Protein AF-A0A521YGN6-F1 (afdb_monomer_lite)

Sequence (172 aa):
MLAKSGGMDYLFSEAGSRALDFAAIGPTLFAFDLDDLLGPDAPPLPDETRRGLLELSRTAPVAVISARERARVVDRLPEGLSYVIGRDGEGLPGSAVASKPEAVQALLTHSRCRTAVFVGAGAGDETVFESAPPHWLTVHVGAGEPSCARWFVNDEQELASLLRAIVARRGH

pLDDT: mean 91.84, std 7.3, range [54.03, 98.38]

Foldseek 3Di:
DDCDFQQAGALPPPVNLVLLLLQLPDQEEEEEACCVCLPPPHDQQDPLLLVLQQLVLVQHQYEYAYQADQVSRVVSHDPRHNFYAYRQRVGQDDDGHHAPLVNVVSCCVVSVGPEYAYEEADPRCLVNLQPHDPSYQYEHEDGHHHGSGHHYDHHSVVVSVSSVSSSVSRVD

Secondary structure (DSSP, 8-state):
--SEETTEEETTSHHHHHHHHHHHSSSEEEEE--TTTS-TTSPPPPHHHHHHHHHHHTTS-EEEE-SS-HHHHHTTSPTT-SEEE-GGGTT-SSS--SSHHHHHHHHHHHHT-SEEEEEE-SHHHHHHHHH--TTSEEEEESSSS--S-SEEESSHHHHHHHHHHHHHHH--

Radius of gyration: 14.57 Å; chains: 1; bounding box: 37×34×40 Å

Structure (mmCIF, N/CA/C/O backbone):
data_AF-A0A521YGN6-F1
#
_entry.id   AF-A0A521YGN6-F1
#
loop_
_atom_site.group_PDB
_atom_site.id
_atom_site.type_symbol
_atom_site.label_atom_id
_atom_site.label_alt_id
_atom_site.label_comp_id
_atom_site.label_asym_id
_atom_site.label_entity_id
_atom_site.label_seq_id
_atom_site.pdbx_PDB_ins_code
_atom_site.Cartn_x
_atom_site.Cartn_y
_atom_site.Cartn_z
_atom_site.occupancy
_atom_site.B_iso_or_equiv
_atom_site.auth_seq_id
_atom_site.auth_comp_id
_atom_site.auth_asym_id
_atom_site.auth_atom_id
_atom_site.pdbx_PDB_model_num
ATOM 1 N N . MET A 1 1 ? 4.550 10.194 20.773 1.00 54.50 1 MET A N 1
ATOM 2 C CA . MET A 1 1 ? 3.998 9.890 19.438 1.00 54.50 1 MET A CA 1
ATOM 3 C C . MET A 1 1 ? 3.401 11.162 18.878 1.00 54.50 1 MET A C 1
ATOM 5 O O . MET A 1 1 ? 2.638 11.805 19.593 1.00 54.50 1 MET A O 1
ATOM 9 N N . LEU A 1 2 ? 3.811 11.582 17.683 1.00 62.31 2 LEU A N 1
ATOM 10 C CA . LEU A 1 2 ? 3.257 12.777 17.045 1.00 62.31 2 LEU A CA 1
ATOM 11 C C . LEU A 1 2 ? 1.823 12.475 16.597 1.00 62.31 2 LEU A C 1
ATOM 13 O O . LEU A 1 2 ? 1.594 11.463 15.950 1.00 62.31 2 LEU A O 1
ATOM 17 N N . ALA A 1 3 ? 0.860 13.328 16.950 1.00 71.50 3 ALA A N 1
ATOM 18 C CA . ALA A 1 3 ? -0.528 13.166 16.504 1.00 71.50 3 ALA A CA 1
ATOM 19 C C . ALA A 1 3 ? -0.707 13.523 15.017 1.00 71.50 3 ALA A C 1
ATOM 21 O O . ALA A 1 3 ? -1.617 13.013 14.368 1.00 71.50 3 ALA A O 1
ATOM 22 N N . LYS A 1 4 ? 0.175 14.387 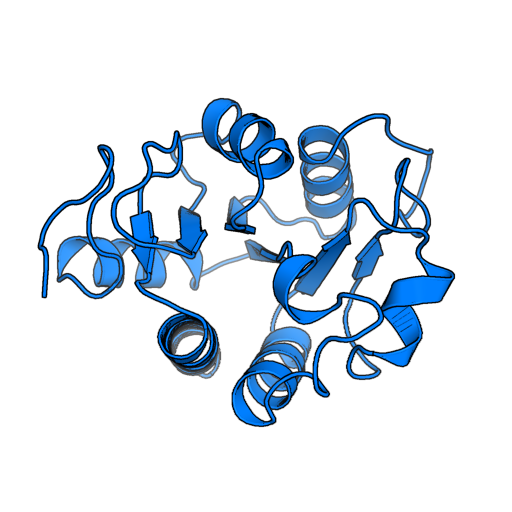14.496 1.00 76.31 4 LYS A N 1
ATOM 23 C CA . LYS A 1 4 ? 0.226 14.841 13.106 1.00 76.31 4 LYS A CA 1
ATOM 24 C C . LYS A 1 4 ? 1.666 15.021 12.651 1.00 76.31 4 LYS A C 1
ATOM 26 O O . LYS A 1 4 ? 2.512 15.410 13.457 1.00 76.31 4 LYS A O 1
ATOM 31 N N . SER A 1 5 ? 1.921 14.794 11.370 1.00 80.00 5 SER A N 1
ATOM 32 C CA . SER A 1 5 ? 3.225 15.015 10.744 1.00 80.00 5 SER A CA 1
ATOM 33 C C . SER A 1 5 ? 3.052 15.262 9.250 1.00 80.00 5 SER A C 1
ATOM 35 O O . SER A 1 5 ? 2.227 14.601 8.635 1.00 80.00 5 SER A O 1
ATOM 37 N N . GLY A 1 6 ? 3.753 16.237 8.663 1.00 73.50 6 GLY A N 1
ATOM 38 C CA . GLY A 1 6 ? 3.729 16.445 7.205 1.00 73.50 6 GLY A CA 1
ATOM 39 C C . GLY A 1 6 ? 2.355 16.743 6.576 1.00 73.50 6 GLY A C 1
ATOM 40 O O . GLY A 1 6 ? 2.197 16.569 5.376 1.00 73.50 6 GLY A O 1
ATOM 41 N N . GLY A 1 7 ? 1.359 17.169 7.367 1.00 85.31 7 GLY A N 1
ATOM 42 C CA . GLY A 1 7 ? -0.038 17.333 6.923 1.00 85.31 7 GLY A CA 1
ATOM 43 C C . GLY A 1 7 ? -0.932 16.101 7.130 1.00 85.31 7 GLY A C 1
ATOM 44 O O . GLY A 1 7 ? -2.141 16.191 6.934 1.00 85.31 7 GLY A O 1
ATOM 45 N N . MET A 1 8 ? -0.359 14.995 7.600 1.00 93.62 8 MET A N 1
ATOM 46 C CA . MET A 1 8 ? -1.000 13.697 7.803 1.00 93.62 8 MET A CA 1
ATOM 47 C C . MET A 1 8 ? -1.376 13.468 9.267 1.00 93.62 8 MET A C 1
ATOM 49 O O . MET A 1 8 ? -0.720 13.985 10.179 1.00 93.62 8 MET A O 1
ATOM 53 N N . ASP A 1 9 ? -2.389 12.637 9.498 1.00 94.94 9 ASP A N 1
ATOM 54 C CA . ASP A 1 9 ? -2.751 12.136 10.824 1.00 94.94 9 ASP A CA 1
ATOM 55 C C . ASP A 1 9 ? -2.019 10.824 11.143 1.00 94.94 9 ASP A C 1
ATOM 57 O O . ASP A 1 9 ? -1.730 10.006 10.271 1.00 94.94 9 ASP A O 1
ATOM 61 N N . TYR A 1 10 ? -1.721 10.583 12.416 1.00 96.56 10 TYR A N 1
ATOM 62 C CA . TYR A 1 10 ? -1.084 9.329 12.812 1.00 96.56 10 TYR A CA 1
ATOM 63 C C . TYR A 1 10 ? -2.043 8.136 12.666 1.00 96.56 10 TYR A C 1
ATOM 65 O O . TYR A 1 10 ? -3.155 8.159 13.208 1.00 96.56 10 TYR A O 1
ATOM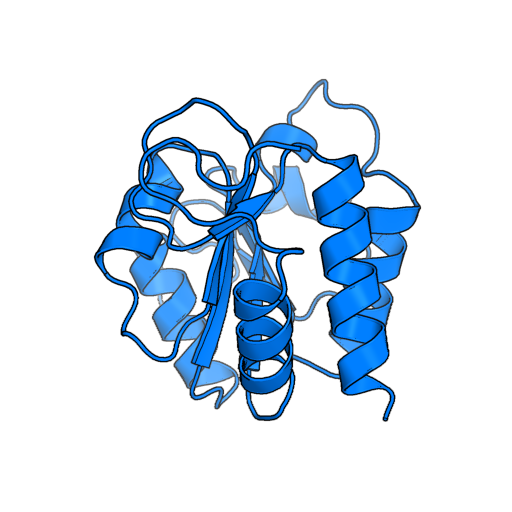 73 N N . LEU A 1 11 ? -1.624 7.075 11.965 1.00 97.00 11 LEU A N 1
ATOM 74 C CA . LEU A 1 11 ? -2.507 5.959 11.599 1.00 97.00 11 LEU A CA 1
ATOM 75 C C . LEU A 1 11 ? -3.043 5.179 12.806 1.00 97.00 11 LEU A C 1
ATOM 77 O O . LEU A 1 11 ? -4.199 4.767 12.804 1.00 97.00 11 LEU A O 1
ATOM 81 N N . PHE A 1 12 ? -2.245 4.996 13.860 1.00 96.44 12 PHE A N 1
ATOM 82 C CA . PHE A 1 12 ? -2.701 4.291 15.067 1.00 96.44 12 PHE A CA 1
ATOM 83 C C . PHE A 1 12 ? -3.391 5.210 16.090 1.00 96.44 12 PHE A C 1
ATOM 85 O O . PHE A 1 12 ? -3.571 4.836 17.249 1.00 96.44 12 PHE A O 1
ATOM 92 N N . SER A 1 13 ? -3.805 6.412 15.677 1.00 95.94 13 SER A N 1
ATOM 93 C CA . SER A 1 13 ? -4.777 7.214 16.427 1.00 95.94 13 SER A CA 1
ATOM 94 C C . SER A 1 13 ? -6.175 6.573 16.408 1.00 95.94 13 SER A C 1
ATOM 96 O O . SER A 1 13 ? -6.456 5.668 15.623 1.00 95.94 13 SER A O 1
ATOM 98 N N . GLU A 1 14 ? -7.098 7.070 17.237 1.00 94.62 14 GLU A N 1
ATOM 99 C CA . GLU A 1 14 ? -8.495 6.606 17.237 1.00 94.62 14 GLU A CA 1
ATOM 100 C C . GLU A 1 14 ? -9.166 6.787 15.862 1.00 94.62 14 GLU A C 1
ATOM 102 O O . GLU A 1 14 ? -9.863 5.893 15.378 1.00 94.62 14 GLU A O 1
ATOM 107 N N . ALA A 1 15 ? -8.924 7.926 15.207 1.00 94.56 15 ALA A N 1
ATOM 108 C CA . ALA A 1 15 ? -9.465 8.209 13.882 1.00 94.56 15 ALA A CA 1
ATOM 109 C C . ALA A 1 15 ? -8.875 7.271 12.816 1.00 94.56 15 ALA A C 1
ATOM 111 O O . ALA A 1 15 ? -9.620 6.740 11.990 1.00 94.56 15 ALA A O 1
ATOM 112 N N . GLY A 1 16 ? -7.566 7.013 12.871 1.00 95.19 16 GLY A N 1
ATOM 113 C CA . GLY A 1 16 ? -6.899 6.114 11.930 1.00 95.19 16 GLY A CA 1
ATOM 114 C C . GLY A 1 16 ? -7.279 4.647 12.139 1.00 95.19 16 GLY A C 1
ATOM 115 O O . GLY A 1 16 ? -7.521 3.937 11.165 1.00 95.19 16 GLY A O 1
ATOM 116 N N . SER A 1 17 ? -7.490 4.210 13.386 1.00 93.62 17 SER A N 1
ATOM 117 C CA . SER A 1 17 ? -8.040 2.878 13.673 1.00 93.62 17 SER A CA 1
ATOM 118 C C . SER A 1 17 ? -9.431 2.693 13.064 1.00 93.62 17 SER A C 1
ATOM 120 O O . SER A 1 17 ? -9.684 1.657 12.456 1.00 93.62 17 SER A O 1
ATOM 122 N N . ARG A 1 18 ? -10.317 3.695 13.164 1.00 93.56 18 ARG A N 1
ATOM 123 C CA . ARG A 1 18 ? -11.645 3.647 12.521 1.00 93.56 18 ARG A CA 1
ATOM 124 C C . ARG A 1 18 ? -11.548 3.619 10.997 1.00 93.56 18 ARG A C 1
ATOM 126 O O . ARG A 1 18 ? -12.321 2.922 10.343 1.00 93.56 18 ARG A O 1
ATOM 133 N N . ALA A 1 19 ? -10.602 4.365 10.427 1.00 93.81 19 ALA A N 1
ATOM 134 C CA . ALA A 1 19 ? -10.340 4.330 8.992 1.00 93.81 19 ALA A CA 1
ATOM 135 C C . ALA A 1 19 ? -9.850 2.939 8.548 1.00 93.81 19 ALA A C 1
ATOM 137 O O . ALA A 1 19 ? -10.313 2.428 7.528 1.00 93.81 19 ALA A O 1
ATOM 138 N N . LEU A 1 20 ? -8.980 2.297 9.338 1.00 93.38 20 LEU A N 1
ATOM 139 C CA . LEU A 1 20 ? -8.535 0.920 9.110 1.00 93.38 20 LEU A CA 1
ATOM 140 C C . LEU A 1 20 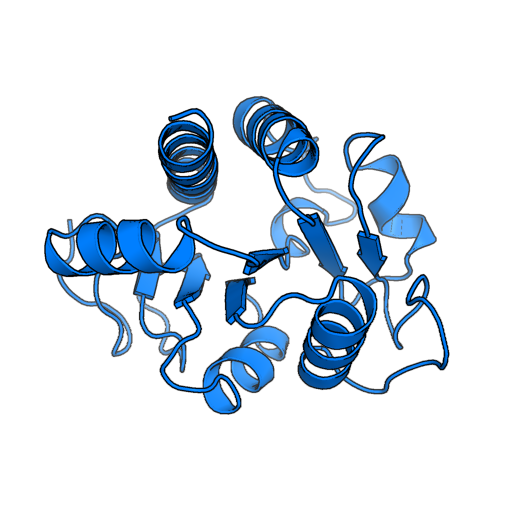? -9.677 -0.085 9.216 1.00 93.38 20 LEU A C 1
ATOM 142 O O . LEU A 1 20 ? -9.734 -0.993 8.392 1.00 93.38 20 LEU A O 1
ATOM 146 N N . ASP A 1 21 ? -10.590 0.073 10.176 1.00 91.88 21 ASP A N 1
ATOM 147 C CA . ASP A 1 21 ? -11.771 -0.791 10.290 1.00 91.88 21 ASP A CA 1
ATOM 148 C C . ASP A 1 21 ? -12.593 -0.734 8.995 1.00 91.88 21 ASP A C 1
ATOM 150 O O . ASP A 1 21 ? -12.892 -1.765 8.396 1.00 91.88 21 ASP A O 1
ATOM 154 N N . PHE A 1 22 ? -12.881 0.470 8.492 1.00 88.50 22 PHE A N 1
ATOM 155 C CA . PHE A 1 22 ? -13.631 0.638 7.247 1.00 88.50 22 PHE A CA 1
ATOM 156 C C . PHE A 1 22 ? -12.890 0.081 6.025 1.00 88.50 22 PHE A C 1
ATOM 158 O O . PHE A 1 22 ? -13.494 -0.576 5.181 1.00 88.50 22 PHE A O 1
ATOM 165 N N . ALA A 1 23 ? -11.581 0.320 5.924 1.00 89.25 23 ALA A N 1
ATOM 166 C CA . ALA A 1 23 ? -10.784 -0.139 4.791 1.00 89.25 23 ALA A CA 1
ATOM 167 C C . ALA A 1 23 ? -10.566 -1.662 4.802 1.00 89.25 23 ALA A C 1
ATOM 169 O O . ALA A 1 23 ? -10.485 -2.283 3.742 1.00 89.25 23 ALA A O 1
ATOM 170 N N . ALA A 1 24 ? -10.493 -2.282 5.982 1.00 86.62 24 ALA A N 1
ATOM 171 C CA . ALA A 1 24 ? -10.334 -3.725 6.117 1.00 86.62 24 ALA A CA 1
ATOM 172 C C . ALA A 1 24 ? -11.626 -4.495 5.800 1.00 86.62 24 ALA A C 1
ATOM 174 O O . ALA A 1 24 ? -11.545 -5.634 5.329 1.00 86.62 24 ALA A O 1
ATOM 175 N N . ILE A 1 25 ? -12.795 -3.880 6.015 1.00 79.69 25 ILE A N 1
ATOM 176 C CA . ILE A 1 25 ? -14.116 -4.487 5.816 1.00 79.69 25 ILE A CA 1
ATOM 177 C C . ILE A 1 25 ? -14.573 -4.276 4.363 1.00 79.69 25 ILE A C 1
ATOM 179 O O . ILE A 1 25 ? -15.148 -3.252 4.002 1.00 79.69 25 ILE A O 1
ATOM 183 N N . GLY A 1 26 ? -14.344 -5.279 3.510 1.00 84.06 26 GLY A N 1
ATOM 184 C CA . GLY A 1 26 ? -14.893 -5.315 2.152 1.00 84.06 26 GLY A CA 1
ATOM 185 C C . GLY A 1 26 ? -13.923 -5.779 1.059 1.00 84.06 26 GLY A C 1
ATOM 186 O O . GLY A 1 26 ? -12.844 -6.318 1.350 1.00 84.06 26 GLY A O 1
ATOM 187 N N . PRO A 1 27 ? -14.326 -5.608 -0.219 1.00 93.38 27 PRO A N 1
ATOM 188 C CA . PRO A 1 27 ? -13.500 -5.919 -1.379 1.00 93.38 27 PRO A CA 1
ATOM 189 C C . PRO A 1 27 ? -12.425 -4.834 -1.551 1.00 93.38 27 PRO A C 1
ATOM 191 O O . PRO A 1 27 ? -12.592 -3.886 -2.324 1.00 93.38 27 PRO A O 1
ATOM 194 N N . THR A 1 28 ? -11.332 -4.995 -0.805 1.00 96.75 28 THR A N 1
ATOM 195 C CA . THR A 1 28 ? -10.204 -4.058 -0.717 1.00 96.75 28 THR A CA 1
ATOM 196 C C . THR A 1 28 ? -8.938 -4.668 -1.305 1.00 96.75 28 THR A C 1
ATOM 198 O O . THR A 1 28 ? -8.585 -5.795 -0.960 1.00 96.75 28 THR A O 1
ATOM 201 N N . LEU A 1 29 ? -8.252 -3.906 -2.159 1.00 97.94 29 LEU A N 1
ATOM 202 C CA . LEU A 1 29 ? -6.892 -4.198 -2.608 1.00 97.94 29 LEU A CA 1
ATOM 203 C C . LEU A 1 29 ? -5.900 -3.616 -1.597 1.00 97.94 29 LEU A C 1
ATOM 205 O O . LEU A 1 29 ? -5.997 -2.439 -1.257 1.00 97.94 29 LEU A O 1
ATOM 209 N N . PHE A 1 30 ? -4.927 -4.407 -1.156 1.00 98.12 30 PHE A N 1
ATOM 210 C CA . PHE A 1 30 ? -3.833 -3.926 -0.311 1.00 98.12 30 PHE A CA 1
ATOM 211 C C . PHE A 1 30 ? -2.565 -3.819 -1.154 1.00 98.12 30 PHE A C 1
ATOM 213 O O . PHE A 1 30 ? -2.001 -4.835 -1.554 1.00 98.12 30 PHE A O 1
ATOM 220 N N . ALA 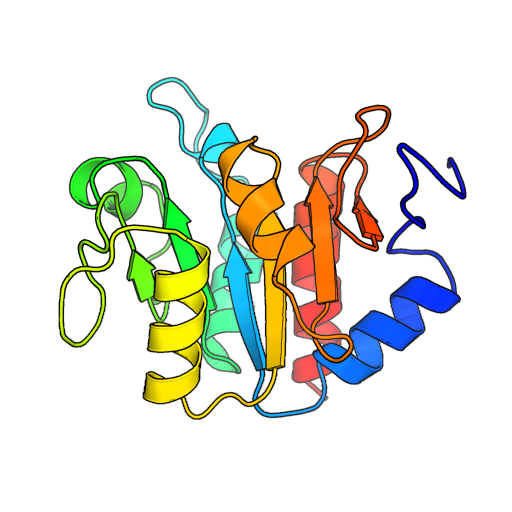A 1 31 ? -2.150 -2.596 -1.465 1.00 98.00 31 ALA A N 1
ATOM 221 C CA . ALA A 1 31 ? -1.030 -2.298 -2.344 1.00 98.00 31 ALA A CA 1
ATOM 222 C C . ALA A 1 31 ? 0.107 -1.620 -1.567 1.00 98.00 31 ALA A C 1
ATOM 224 O O . ALA A 1 31 ? -0.125 -0.674 -0.816 1.00 98.00 31 ALA A O 1
ATOM 225 N N . PHE A 1 32 ? 1.329 -2.107 -1.760 1.00 97.81 32 PHE A N 1
ATOM 226 C CA . PHE A 1 32 ? 2.515 -1.653 -1.039 1.00 97.81 32 PHE A CA 1
ATOM 227 C C . PHE A 1 32 ? 3.627 -1.281 -2.022 1.00 97.81 32 PHE A C 1
ATOM 229 O O . PHE A 1 32 ? 4.004 -2.109 -2.854 1.00 97.81 32 PHE A O 1
ATOM 236 N N . ASP A 1 33 ? 4.180 -0.077 -1.903 1.00 95.31 33 ASP A N 1
ATOM 237 C CA . ASP A 1 33 ? 5.552 0.186 -2.329 1.00 95.31 33 ASP A CA 1
ATOM 238 C C . ASP A 1 33 ? 6.496 -0.184 -1.185 1.00 95.31 33 ASP A C 1
ATOM 240 O O . ASP A 1 33 ? 6.368 0.316 -0.070 1.00 95.31 33 ASP A O 1
ATOM 244 N N . LEU A 1 34 ? 7.423 -1.094 -1.469 1.00 90.38 34 LEU A N 1
ATOM 245 C CA . LEU A 1 34 ? 8.425 -1.574 -0.523 1.00 90.38 34 LEU A CA 1
ATOM 246 C C . LEU A 1 34 ? 9.844 -1.341 -1.063 1.00 90.38 34 LEU A C 1
ATOM 248 O O . LEU A 1 34 ? 10.770 -2.028 -0.640 1.00 90.38 34 LEU A O 1
ATOM 252 N N . ASP A 1 35 ? 10.040 -0.430 -2.020 1.00 89.38 35 ASP A N 1
ATOM 253 C CA . ASP A 1 35 ? 11.332 -0.230 -2.687 1.00 89.38 35 ASP A CA 1
ATOM 254 C C . ASP A 1 35 ? 12.482 0.123 -1.738 1.00 89.38 35 ASP A C 1
ATOM 256 O O . ASP A 1 35 ? 13.624 -0.278 -2.007 1.00 89.38 35 ASP A O 1
ATOM 260 N N . ASP A 1 36 ? 12.176 0.790 -0.625 1.00 84.44 36 ASP A N 1
ATOM 261 C CA . ASP A 1 36 ? 13.134 1.105 0.439 1.00 84.44 36 ASP A CA 1
ATOM 262 C C . ASP A 1 36 ? 13.540 -0.144 1.242 1.00 84.44 36 ASP A C 1
ATOM 264 O O . ASP A 1 36 ? 14.695 -0.279 1.641 1.00 84.44 36 ASP A O 1
ATOM 268 N N . LEU A 1 37 ? 12.641 -1.129 1.371 1.00 83.81 37 LEU A N 1
ATOM 269 C CA . LEU A 1 37 ? 12.917 -2.422 2.019 1.00 83.81 37 LEU A CA 1
ATOM 270 C C . LEU A 1 37 ? 13.561 -3.438 1.069 1.00 83.81 37 LEU A C 1
ATOM 272 O O . LEU A 1 37 ? 14.212 -4.398 1.489 1.00 83.81 37 LEU A O 1
ATOM 276 N N . LEU A 1 38 ? 13.332 -3.271 -0.234 1.00 84.75 38 LEU A N 1
ATOM 277 C CA . LEU A 1 38 ? 13.704 -4.232 -1.271 1.00 84.75 38 LEU A CA 1
ATOM 278 C C . LEU A 1 38 ? 14.926 -3.799 -2.086 1.00 84.75 38 LEU A C 1
ATOM 280 O O . LEU A 1 38 ? 15.268 -4.465 -3.065 1.00 84.75 38 LEU A O 1
ATOM 284 N N . GLY A 1 39 ? 15.625 -2.738 -1.671 1.00 80.56 39 GLY A N 1
ATOM 285 C CA . GLY A 1 39 ? 16.862 -2.279 -2.304 1.00 80.56 39 GLY A CA 1
ATOM 286 C C . GLY A 1 39 ? 17.921 -3.382 -2.472 1.00 80.56 39 GLY A C 1
ATOM 287 O O . GLY A 1 39 ? 17.906 -4.370 -1.738 1.00 80.56 39 GLY A O 1
ATOM 288 N N . PRO A 1 40 ? 18.850 -3.247 -3.437 1.00 77.62 40 PRO A N 1
ATOM 289 C CA . PRO A 1 40 ? 19.826 -4.293 -3.766 1.00 77.62 40 PRO A CA 1
ATOM 290 C C . PRO A 1 40 ? 20.696 -4.702 -2.570 1.00 77.62 40 PRO A C 1
ATOM 292 O O . PRO A 1 40 ? 20.989 -5.883 -2.415 1.00 77.62 40 PRO A O 1
ATOM 295 N N . ASP A 1 41 ? 21.033 -3.740 -1.708 1.00 84.19 41 ASP A N 1
ATOM 296 C CA . ASP A 1 41 ? 21.849 -3.945 -0.507 1.00 84.19 41 ASP A CA 1
ATOM 297 C C . ASP A 1 41 ? 21.014 -4.011 0.781 1.00 84.19 41 ASP A C 1
ATOM 299 O O . ASP A 1 41 ? 21.561 -4.091 1.882 1.00 84.19 41 ASP A O 1
ATOM 303 N N . ALA A 1 42 ? 19.682 -3.959 0.671 1.00 85.06 42 ALA A N 1
ATOM 304 C CA . ALA A 1 42 ? 18.819 -4.012 1.840 1.00 85.06 42 ALA A CA 1
ATOM 305 C C . ALA A 1 42 ? 18.828 -5.429 2.448 1.00 85.06 42 ALA A C 1
ATOM 307 O O . ALA A 1 42 ? 18.880 -6.427 1.710 1.00 85.06 42 ALA A O 1
ATOM 308 N N . PRO A 1 43 ? 18.736 -5.555 3.785 1.00 87.69 43 PRO A N 1
ATOM 309 C CA . PRO A 1 43 ? 18.594 -6.851 4.436 1.00 87.69 43 PRO A CA 1
ATOM 310 C C . PRO A 1 43 ? 17.323 -7.565 3.952 1.00 87.69 43 PRO A C 1
ATOM 312 O O . PRO A 1 43 ? 16.433 -6.925 3.378 1.00 87.69 43 PRO A O 1
ATOM 315 N N . PRO A 1 44 ? 17.220 -8.896 4.122 1.00 88.81 44 PRO A N 1
ATOM 316 C CA . PRO A 1 44 ? 15.982 -9.616 3.842 1.00 88.81 44 PRO A CA 1
ATOM 317 C C . PRO A 1 44 ? 14.780 -8.925 4.488 1.00 88.81 44 PRO A C 1
ATOM 319 O O . PRO A 1 44 ? 14.897 -8.392 5.591 1.00 88.81 44 PRO A O 1
ATOM 322 N N . LEU A 1 45 ? 13.635 -8.951 3.800 1.00 90.50 45 LEU A N 1
ATOM 323 C CA . LEU A 1 45 ? 12.398 -8.374 4.320 1.00 90.50 45 LEU A CA 1
ATOM 324 C C . LEU A 1 45 ? 12.132 -8.911 5.742 1.00 90.50 45 LEU A C 1
ATOM 326 O O . LEU A 1 45 ? 12.166 -10.138 5.895 1.00 90.50 45 LEU A O 1
ATOM 330 N N . PRO A 1 46 ? 11.847 -8.047 6.739 1.00 91.62 46 PRO A N 1
ATOM 331 C CA . PRO A 1 46 ? 11.606 -8.479 8.113 1.00 91.62 46 PRO A CA 1
ATOM 332 C C . PRO A 1 46 ? 10.558 -9.592 8.193 1.00 91.62 46 PRO A C 1
ATOM 334 O O . PRO A 1 46 ? 9.557 -9.558 7.465 1.00 91.62 46 PRO A O 1
ATOM 337 N N . ASP A 1 47 ? 10.771 -10.569 9.076 1.00 93.44 47 ASP A N 1
ATOM 338 C CA . ASP A 1 47 ? 9.921 -11.762 9.181 1.00 93.44 47 ASP A CA 1
ATOM 339 C C . ASP A 1 47 ? 8.462 -11.399 9.475 1.00 93.44 47 ASP A C 1
ATOM 341 O O . ASP A 1 47 ? 7.541 -11.999 8.915 1.00 93.44 47 ASP A O 1
ATOM 345 N N . GLU A 1 48 ? 8.228 -10.375 10.295 1.00 93.75 48 GLU A N 1
ATOM 346 C CA . GLU A 1 48 ? 6.897 -9.868 10.617 1.00 93.75 48 GLU A CA 1
ATOM 347 C C . GLU A 1 48 ? 6.201 -9.275 9.390 1.00 93.75 48 GLU A C 1
ATOM 349 O O . GLU A 1 48 ? 5.026 -9.563 9.151 1.00 93.75 48 GLU A O 1
ATOM 354 N N . THR A 1 49 ? 6.922 -8.500 8.576 1.00 95.00 49 THR A N 1
ATOM 355 C CA . THR A 1 49 ? 6.402 -7.933 7.324 1.00 95.00 49 THR A CA 1
ATOM 356 C C . THR A 1 49 ? 6.111 -9.045 6.320 1.00 95.00 49 THR A C 1
ATOM 358 O O . THR A 1 49 ? 5.013 -9.109 5.763 1.00 95.00 49 THR A O 1
ATOM 361 N N . ARG A 1 50 ? 7.046 -9.987 6.138 1.00 95.75 50 ARG A N 1
ATOM 362 C CA . ARG A 1 50 ? 6.874 -11.158 5.262 1.00 95.75 50 ARG A CA 1
ATOM 363 C C . ARG A 1 50 ? 5.650 -11.979 5.665 1.00 95.75 50 ARG A C 1
ATOM 365 O O . ARG A 1 50 ? 4.820 -12.313 4.818 1.00 95.75 50 ARG A O 1
ATOM 372 N N . ARG A 1 51 ? 5.520 -12.291 6.955 1.00 95.62 51 ARG A N 1
ATOM 373 C CA . ARG A 1 51 ? 4.395 -13.048 7.513 1.00 95.62 51 ARG A CA 1
ATOM 374 C C . ARG A 1 51 ? 3.077 -12.300 7.351 1.00 95.62 51 ARG A C 1
ATOM 376 O O . ARG A 1 51 ? 2.102 -12.907 6.919 1.00 95.62 51 ARG A O 1
ATOM 383 N N . GLY A 1 52 ? 3.051 -11.005 7.655 1.00 96.19 52 GLY A N 1
ATOM 384 C CA . GLY A 1 52 ? 1.859 -10.172 7.523 1.00 96.19 52 GLY A CA 1
ATOM 385 C C . GLY A 1 52 ? 1.344 -10.112 6.085 1.00 96.19 52 GLY A C 1
ATOM 386 O O . GLY A 1 52 ? 0.152 -10.306 5.857 1.00 96.19 52 GLY A O 1
ATOM 387 N N . LEU A 1 53 ? 2.237 -9.934 5.104 1.00 97.00 53 LEU A N 1
ATOM 388 C CA . LEU A 1 53 ? 1.883 -9.967 3.680 1.00 97.00 53 LEU A CA 1
ATOM 389 C C . LEU A 1 53 ? 1.288 -11.322 3.262 1.00 97.00 53 LEU A C 1
ATOM 391 O O . LEU A 1 53 ? 0.282 -11.364 2.550 1.00 97.00 53 LEU A O 1
ATOM 395 N N . LEU A 1 54 ? 1.878 -12.429 3.723 1.00 95.81 54 LEU A N 1
ATOM 396 C CA . LEU A 1 54 ? 1.391 -13.784 3.449 1.00 95.81 54 LEU A CA 1
ATOM 397 C C . LEU A 1 54 ? 0.025 -14.062 4.077 1.00 95.81 54 LEU A C 1
ATOM 399 O O . LEU A 1 54 ? -0.865 -14.590 3.415 1.00 95.81 54 LEU A O 1
ATOM 403 N N . GLU A 1 55 ? -0.145 -13.730 5.356 1.00 95.69 55 GLU A N 1
ATOM 404 C CA . GLU A 1 55 ? -1.410 -13.916 6.068 1.00 95.69 55 GLU A CA 1
ATOM 405 C C . GLU A 1 55 ? -2.518 -13.062 5.445 1.00 95.69 55 GLU A C 1
ATOM 407 O O . GLU A 1 55 ? -3.628 -13.554 5.233 1.00 95.69 55 GLU A O 1
ATOM 412 N N . LEU A 1 56 ? -2.207 -11.823 5.056 1.00 95.62 56 LEU A N 1
ATOM 413 C CA . LEU A 1 56 ? -3.148 -10.944 4.371 1.00 95.62 56 LEU A CA 1
ATOM 414 C C . LEU A 1 56 ? -3.543 -11.489 2.992 1.00 95.62 56 LEU A C 1
ATOM 416 O O . LEU A 1 56 ? -4.733 -11.525 2.675 1.00 95.62 56 LEU A O 1
ATOM 420 N N . SER A 1 57 ? -2.577 -12.005 2.222 1.00 96.00 57 SER A N 1
ATOM 421 C CA . SER A 1 57 ? -2.805 -12.578 0.882 1.00 96.00 57 SER A CA 1
ATOM 422 C C . SER A 1 57 ? -3.767 -13.771 0.884 1.00 96.00 57 SER A C 1
ATOM 424 O O . SER A 1 57 ? -4.376 -14.081 -0.137 1.00 96.00 57 SER A O 1
ATOM 426 N N . ARG A 1 58 ? -3.959 -14.437 2.031 1.00 94.00 58 ARG A N 1
ATOM 427 C CA . ARG A 1 58 ? -4.938 -15.531 2.176 1.00 94.00 58 ARG A CA 1
ATOM 428 C C . ARG A 1 58 ? -6.386 -15.050 2.212 1.00 94.00 58 ARG A C 1
ATOM 430 O O . ARG A 1 58 ? -7.289 -15.851 2.000 1.00 94.00 58 ARG A O 1
ATOM 437 N N . THR A 1 59 ? -6.614 -13.777 2.526 1.00 93.31 59 THR A N 1
ATOM 438 C CA . THR A 1 59 ? -7.961 -13.226 2.749 1.00 93.31 59 THR A CA 1
ATOM 439 C C . THR A 1 59 ? -8.284 -12.045 1.842 1.00 93.31 59 THR A C 1
ATOM 441 O O . THR A 1 59 ? -9.444 -11.636 1.774 1.00 93.31 59 THR A O 1
ATOM 444 N N . ALA A 1 60 ? -7.292 -11.472 1.158 1.00 95.31 60 ALA A N 1
ATOM 445 C CA . ALA A 1 60 ? -7.449 -10.315 0.290 1.00 95.31 60 ALA A CA 1
ATOM 446 C C . ALA A 1 60 ? -6.437 -10.319 -0.860 1.00 95.31 60 ALA A C 1
ATOM 448 O O . ALA A 1 60 ? -5.353 -10.882 -0.711 1.00 95.31 60 ALA A O 1
ATOM 449 N N . PRO A 1 61 ? -6.734 -9.615 -1.963 1.00 96.88 61 PRO A N 1
ATOM 450 C CA . PRO A 1 61 ? -5.739 -9.303 -2.973 1.00 96.88 61 PRO A CA 1
ATOM 451 C C . PRO A 1 61 ? -4.640 -8.400 -2.397 1.00 96.88 61 PRO A C 1
ATOM 453 O O . PRO A 1 61 ? -4.918 -7.297 -1.918 1.00 96.88 61 PRO A O 1
ATOM 456 N N . VAL A 1 62 ? -3.394 -8.867 -2.469 1.00 97.88 62 VAL A N 1
ATOM 457 C CA . VAL A 1 62 ? -2.200 -8.125 -2.041 1.00 97.88 62 VAL A CA 1
ATOM 458 C C . VAL A 1 62 ? -1.288 -7.887 -3.234 1.00 97.88 62 VAL A C 1
ATOM 460 O O . VAL A 1 62 ? -0.964 -8.819 -3.973 1.00 97.88 62 VAL A O 1
ATOM 463 N N . ALA A 1 63 ? -0.862 -6.640 -3.407 1.00 97.62 63 ALA A N 1
ATOM 464 C CA . ALA A 1 63 ? 0.045 -6.217 -4.457 1.00 97.62 63 ALA A CA 1
ATOM 465 C C . ALA A 1 63 ? 1.295 -5.552 -3.878 1.00 97.62 63 ALA A C 1
ATOM 467 O O . ALA A 1 63 ? 1.194 -4.691 -3.008 1.00 97.62 63 ALA A O 1
ATOM 468 N N . VAL A 1 64 ? 2.460 -5.897 -4.418 1.00 97.31 64 VAL A N 1
ATOM 469 C CA . VAL A 1 64 ? 3.667 -5.068 -4.292 1.00 97.31 64 VAL A CA 1
ATOM 470 C C . VAL A 1 64 ? 3.876 -4.338 -5.613 1.00 97.31 64 VAL A C 1
ATOM 472 O O . VAL A 1 64 ? 3.856 -4.983 -6.661 1.00 97.31 64 VAL A O 1
ATOM 475 N N . ILE A 1 65 ? 4.033 -3.014 -5.572 1.00 96.31 65 ILE A N 1
ATOM 476 C CA . ILE A 1 65 ? 4.200 -2.148 -6.747 1.00 96.31 65 ILE A CA 1
ATOM 477 C C . ILE A 1 65 ? 5.521 -1.394 -6.618 1.00 96.31 65 ILE A C 1
ATOM 479 O O . ILE A 1 65 ? 5.653 -0.500 -5.788 1.00 96.31 65 ILE A O 1
ATOM 483 N N . SER A 1 66 ? 6.478 -1.749 -7.468 1.00 94.06 66 SER A N 1
ATOM 484 C CA . SER A 1 66 ? 7.862 -1.286 -7.411 1.00 94.06 66 SER A CA 1
ATOM 485 C C . SER A 1 66 ? 8.230 -0.463 -8.646 1.00 94.06 66 SER A C 1
ATOM 487 O O . SER A 1 66 ? 7.787 -0.747 -9.759 1.00 94.06 66 SER A O 1
ATOM 489 N N . ALA A 1 67 ? 9.093 0.539 -8.473 1.00 91.56 67 ALA A N 1
ATOM 490 C CA . ALA A 1 67 ? 9.751 1.259 -9.566 1.00 91.56 67 ALA A CA 1
ATOM 491 C C . ALA A 1 67 ? 10.957 0.490 -10.154 1.00 91.56 67 ALA A C 1
ATOM 493 O O . ALA A 1 67 ? 11.625 0.955 -11.092 1.00 91.56 67 ALA A O 1
ATOM 494 N N . ARG A 1 68 ? 11.274 -0.686 -9.603 1.00 92.12 68 ARG A N 1
ATOM 495 C CA . ARG A 1 68 ? 12.334 -1.595 -10.059 1.00 92.12 68 ARG A CA 1
ATOM 496 C C . ARG A 1 68 ? 11.766 -2.643 -11.012 1.00 92.12 68 ARG A C 1
ATOM 498 O O . ARG A 1 68 ? 10.575 -2.924 -11.022 1.00 92.12 68 ARG A O 1
ATOM 505 N N . GLU A 1 69 ? 12.638 -3.242 -11.813 1.00 92.62 69 GLU A N 1
ATOM 506 C CA . GLU A 1 69 ? 12.295 -4.387 -12.668 1.00 92.62 69 GLU A CA 1
ATOM 507 C C . GLU A 1 69 ? 11.683 -5.512 -11.822 1.00 92.62 69 GLU A C 1
ATOM 509 O O . GLU A 1 69 ? 12.200 -5.831 -10.744 1.00 92.62 69 GLU A O 1
ATOM 514 N N . ARG A 1 70 ? 10.623 -6.167 -12.310 1.00 93.94 70 ARG A N 1
ATOM 515 C CA . ARG A 1 70 ? 9.910 -7.199 -11.534 1.00 93.94 70 ARG A CA 1
ATOM 516 C C . ARG A 1 70 ? 10.838 -8.336 -11.104 1.00 93.94 70 ARG A C 1
ATOM 518 O O . ARG A 1 70 ? 10.749 -8.822 -9.978 1.00 93.94 70 ARG A O 1
ATOM 525 N N . ALA A 1 71 ? 11.766 -8.719 -11.980 1.00 92.50 71 ALA A N 1
ATOM 526 C CA . ALA A 1 71 ? 12.763 -9.754 -11.712 1.00 92.50 71 ALA A CA 1
ATOM 527 C C . ALA A 1 71 ? 13.707 -9.409 -10.543 1.00 92.50 71 ALA A C 1
ATOM 529 O O . ALA A 1 71 ? 14.250 -10.309 -9.915 1.00 92.50 71 ALA A O 1
ATOM 530 N N . ARG A 1 72 ? 13.899 -8.122 -10.220 1.00 90.88 72 ARG A N 1
ATOM 531 C CA . ARG A 1 72 ? 14.770 -7.681 -9.114 1.00 90.88 72 ARG A CA 1
ATOM 532 C C . ARG A 1 72 ? 14.099 -7.764 -7.750 1.00 90.88 72 ARG A C 1
ATOM 534 O O . ARG A 1 72 ? 14.797 -7.828 -6.744 1.00 90.88 72 ARG A O 1
ATOM 541 N N . VAL A 1 73 ? 12.769 -7.728 -7.716 1.00 92.75 73 VAL A N 1
ATOM 542 C CA . VAL A 1 73 ? 11.996 -7.688 -6.467 1.00 92.75 73 VAL A CA 1
ATOM 543 C C . VAL A 1 73 ? 11.323 -9.013 -6.145 1.00 92.75 73 VAL A C 1
ATOM 545 O O . VAL A 1 73 ? 11.160 -9.329 -4.969 1.00 92.75 73 VAL A O 1
ATOM 548 N N . VAL A 1 74 ? 10.966 -9.809 -7.159 1.00 93.44 74 VAL A N 1
ATOM 549 C CA . VAL A 1 74 ? 10.183 -11.039 -6.970 1.00 93.44 74 VAL A CA 1
ATOM 550 C C . VAL A 1 74 ? 10.876 -12.042 -6.044 1.00 93.44 74 VAL A C 1
ATOM 552 O O . VAL A 1 74 ? 10.233 -12.547 -5.129 1.00 93.44 74 VAL A O 1
ATOM 555 N N . ASP A 1 75 ? 12.191 -12.230 -6.181 1.00 91.44 75 ASP A N 1
ATOM 556 C CA . ASP A 1 75 ? 12.964 -13.181 -5.365 1.00 91.44 75 ASP A CA 1
ATOM 557 C C . ASP A 1 75 ? 13.153 -12.718 -3.909 1.00 91.44 75 ASP A C 1
ATOM 559 O O . ASP A 1 75 ? 13.541 -13.495 -3.036 1.00 91.44 75 ASP A O 1
ATOM 563 N N . ARG A 1 76 ? 12.881 -11.439 -3.620 1.00 91.94 76 ARG A N 1
ATOM 564 C CA . ARG A 1 76 ? 12.984 -10.871 -2.267 1.00 91.94 76 ARG A CA 1
ATOM 565 C C . ARG A 1 76 ? 11.662 -10.920 -1.504 1.00 91.94 76 ARG A C 1
ATOM 567 O O . ARG A 1 76 ? 11.653 -10.760 -0.282 1.00 91.94 76 ARG A O 1
ATOM 574 N N . LEU A 1 77 ? 10.560 -11.180 -2.200 1.00 94.69 77 LEU A N 1
ATOM 575 C CA . LEU A 1 77 ? 9.212 -11.241 -1.645 1.00 94.69 77 LEU A CA 1
ATOM 576 C C . LEU A 1 77 ? 8.832 -12.675 -1.247 1.00 94.69 77 LEU A C 1
ATOM 578 O O . LEU A 1 77 ? 9.461 -13.640 -1.681 1.00 94.69 77 LEU A O 1
ATOM 582 N N . PRO A 1 78 ? 7.834 -12.859 -0.368 1.00 93.81 78 PRO A N 1
ATOM 583 C CA . PRO A 1 78 ? 7.277 -14.184 -0.144 1.00 93.81 78 PRO A CA 1
ATOM 584 C C . PRO A 1 78 ? 6.533 -14.697 -1.382 1.00 93.81 78 PRO A C 1
ATOM 586 O O . PRO A 1 78 ? 5.812 -13.954 -2.047 1.00 93.81 78 PRO A O 1
ATOM 589 N N . GLU A 1 79 ? 6.647 -15.997 -1.644 1.00 91.62 79 GLU A N 1
ATOM 590 C CA . GLU A 1 79 ? 5.790 -16.672 -2.618 1.00 91.62 79 GLU A CA 1
ATOM 591 C C . GLU A 1 79 ? 4.325 -16.633 -2.156 1.00 91.62 79 GLU A C 1
ATOM 593 O O . GLU A 1 79 ? 4.037 -16.821 -0.977 1.00 91.62 79 GLU A O 1
ATOM 598 N N . GLY A 1 80 ? 3.382 -16.419 -3.076 1.00 90.19 80 GLY A N 1
ATOM 599 C CA . GLY A 1 80 ? 1.944 -16.432 -2.769 1.00 90.19 80 GLY A CA 1
ATOM 600 C C . GLY A 1 80 ? 1.280 -15.059 -2.627 1.00 90.19 80 GLY A C 1
ATOM 601 O O . GLY A 1 80 ? 0.088 -15.004 -2.324 1.00 90.19 80 GLY A O 1
ATOM 602 N N . LEU A 1 81 ? 2.000 -13.961 -2.884 1.00 94.69 81 LEU A N 1
ATOM 603 C CA . LEU A 1 81 ? 1.366 -12.659 -3.124 1.00 94.69 81 LEU A CA 1
ATOM 604 C C . LEU A 1 81 ? 0.460 -12.721 -4.358 1.00 94.69 81 LEU A C 1
ATOM 606 O O . LEU A 1 81 ? 0.778 -13.401 -5.335 1.00 94.69 81 LEU A O 1
ATOM 610 N N . SER A 1 82 ? -0.649 -11.977 -4.336 1.00 95.62 82 SER A N 1
ATOM 611 C CA . SER A 1 82 ? -1.579 -11.942 -5.471 1.00 95.62 82 SER A CA 1
ATOM 612 C C . SER A 1 82 ? -0.953 -11.269 -6.692 1.00 95.62 82 SER A C 1
ATOM 614 O O . SER A 1 82 ? -1.140 -11.743 -7.811 1.00 95.62 82 SER A O 1
ATOM 616 N N . TYR A 1 83 ? -0.198 -10.185 -6.475 1.00 96.56 83 TYR A N 1
ATOM 617 C CA . TYR A 1 83 ? 0.451 -9.418 -7.536 1.00 96.56 83 TYR A CA 1
ATOM 618 C C . TYR A 1 83 ? 1.836 -8.920 -7.112 1.00 96.56 83 TYR A C 1
ATOM 620 O O . TYR A 1 83 ? 2.032 -8.431 -6.000 1.00 96.56 83 TYR A O 1
ATOM 628 N N . VAL A 1 84 ? 2.789 -8.993 -8.040 1.00 96.69 84 VAL A N 1
ATOM 629 C CA . VAL A 1 84 ? 4.099 -8.338 -7.932 1.00 96.69 84 VAL A CA 1
ATOM 630 C C . VAL A 1 84 ? 4.311 -7.572 -9.225 1.00 96.69 84 VAL A C 1
ATOM 632 O O . VAL A 1 84 ? 4.498 -8.194 -10.276 1.00 96.69 84 VAL A O 1
ATOM 635 N N . ILE A 1 85 ? 4.218 -6.249 -9.130 1.00 96.00 85 ILE A N 1
ATOM 636 C CA . ILE A 1 85 ? 4.271 -5.314 -10.248 1.00 96.00 85 ILE A CA 1
ATOM 637 C C . ILE A 1 85 ? 5.613 -4.592 -10.218 1.00 96.00 85 ILE A C 1
ATOM 639 O O . ILE A 1 85 ? 5.955 -3.956 -9.222 1.00 96.00 85 ILE A O 1
ATOM 643 N N . GLY A 1 86 ? 6.374 -4.724 -11.297 1.00 94.12 86 GLY A N 1
ATOM 644 C CA . GLY A 1 86 ? 7.607 -3.977 -11.505 1.00 94.12 86 GLY A CA 1
ATOM 645 C C . GLY A 1 86 ? 7.378 -2.686 -12.285 1.00 94.12 86 GLY A C 1
ATOM 646 O O . GLY A 1 86 ? 6.248 -2.304 -12.606 1.00 94.12 86 GLY A O 1
ATOM 647 N N . ARG A 1 87 ? 8.494 -2.048 -12.633 1.00 92.25 87 ARG A N 1
ATOM 648 C CA . ARG A 1 87 ? 8.573 -0.864 -13.487 1.00 92.25 87 ARG A CA 1
ATOM 649 C C . ARG A 1 87 ? 7.716 -1.030 -14.744 1.00 92.25 87 ARG A C 1
ATOM 651 O O . ARG A 1 87 ? 7.600 -2.130 -15.277 1.00 92.25 87 ARG A O 1
ATOM 658 N N . ASP A 1 88 ? 7.108 0.066 -15.192 1.00 90.06 88 ASP A N 1
ATOM 659 C CA . ASP A 1 88 ? 6.289 0.128 -16.412 1.00 90.06 88 ASP A CA 1
ATOM 660 C C . ASP A 1 88 ? 5.115 -0.879 -16.434 1.00 90.06 88 ASP A C 1
ATOM 662 O O . ASP A 1 88 ? 4.601 -1.265 -17.486 1.00 90.06 88 ASP A O 1
ATOM 666 N N . GLY A 1 89 ? 4.673 -1.330 -15.253 1.00 91.12 89 GLY A N 1
ATOM 667 C CA . GLY A 1 89 ? 3.561 -2.267 -15.121 1.00 91.12 89 GLY A CA 1
ATOM 668 C C . GLY A 1 89 ? 3.922 -3.728 -15.376 1.00 91.12 89 GLY A C 1
ATOM 669 O O . GLY A 1 89 ? 3.018 -4.542 -15.580 1.00 91.12 89 GLY A O 1
ATOM 670 N N . GLU A 1 90 ? 5.206 -4.096 -15.371 1.00 93.88 90 GLU A N 1
ATOM 671 C CA . GLU A 1 90 ? 5.631 -5.491 -15.514 1.00 93.88 90 GLU A CA 1
ATOM 672 C C . GLU A 1 90 ? 4.910 -6.401 -14.512 1.00 93.88 90 GLU A C 1
ATOM 674 O O . GLU A 1 90 ? 5.025 -6.225 -13.304 1.00 93.88 90 GLU A O 1
ATOM 679 N N . GLY A 1 91 ? 4.201 -7.422 -14.999 1.00 90.69 91 GLY A N 1
ATOM 680 C CA . GLY A 1 91 ? 3.443 -8.349 -14.151 1.00 90.69 91 GLY A CA 1
ATOM 681 C C . GLY A 1 91 ? 1.986 -7.954 -13.906 1.00 90.69 91 GLY A C 1
ATOM 682 O O . GLY A 1 91 ? 1.277 -8.708 -13.236 1.00 90.69 91 GLY A O 1
ATOM 683 N N . LEU A 1 92 ? 1.510 -6.832 -14.459 1.00 90.75 92 LEU A N 1
ATOM 684 C CA . LEU A 1 92 ? 0.085 -6.516 -14.445 1.00 90.75 92 LEU A CA 1
ATOM 685 C C . LEU A 1 92 ? -0.703 -7.482 -15.339 1.00 90.75 92 LEU A C 1
ATOM 687 O O . LEU A 1 92 ? -0.262 -7.830 -16.437 1.00 90.75 92 LEU A O 1
ATOM 691 N N . PRO A 1 93 ? -1.906 -7.888 -14.911 1.00 80.50 93 PRO A N 1
ATOM 692 C CA . PRO A 1 93 ? -2.832 -8.589 -15.780 1.00 80.50 93 PRO A CA 1
ATOM 693 C C . PRO A 1 93 ? -3.421 -7.607 -16.804 1.00 80.50 93 PRO A C 1
ATOM 695 O O . PRO A 1 93 ? -4.275 -6.788 -16.470 1.00 80.50 93 PRO A O 1
ATOM 698 N N . GLY A 1 94 ? -2.982 -7.703 -18.060 1.00 80.25 94 GLY A N 1
ATOM 699 C CA . GLY A 1 94 ? -3.461 -6.861 -19.160 1.00 80.25 94 GLY A CA 1
ATOM 700 C C . GLY A 1 94 ? -2.330 -6.091 -19.839 1.00 80.25 94 GLY A C 1
ATOM 701 O O . GLY A 1 94 ? -1.295 -6.671 -20.159 1.00 80.25 94 GLY A O 1
ATOM 702 N N . SER A 1 95 ? -2.558 -4.805 -20.106 1.00 72.81 95 SER A N 1
ATOM 703 C CA . SER A 1 95 ? -1.586 -3.928 -20.768 1.00 72.81 95 SER A CA 1
ATOM 704 C C . SER A 1 95 ? -0.583 -3.333 -19.779 1.00 72.81 95 SER A C 1
ATOM 706 O O . SER A 1 95 ? -0.902 -3.138 -18.607 1.00 72.81 95 SER A O 1
ATOM 708 N N . ALA A 1 96 ? 0.604 -2.989 -20.285 1.00 77.12 96 ALA A N 1
ATOM 709 C CA . ALA A 1 96 ? 1.561 -2.153 -19.568 1.00 77.12 96 ALA A CA 1
ATOM 710 C C . ALA A 1 96 ? 0.921 -0.811 -19.179 1.00 77.12 96 ALA A C 1
ATOM 712 O O . ALA A 1 96 ? 0.064 -0.290 -19.901 1.00 77.12 96 ALA A O 1
ATOM 713 N N . VAL A 1 97 ? 1.354 -0.260 -18.049 1.00 83.94 97 VAL A N 1
ATOM 714 C CA . VAL A 1 97 ? 0.902 1.041 -17.545 1.00 83.94 97 VAL A CA 1
ATOM 715 C C . VAL A 1 97 ? 2.106 1.936 -17.316 1.00 83.94 97 VAL A C 1
ATOM 717 O O . VAL A 1 97 ? 3.195 1.457 -17.008 1.00 83.94 97 VAL A O 1
ATOM 720 N N . ALA A 1 98 ? 1.913 3.241 -17.447 1.00 84.62 98 ALA A N 1
ATOM 721 C CA . ALA A 1 98 ? 2.998 4.207 -17.348 1.00 84.62 98 ALA A CA 1
ATOM 722 C C . ALA A 1 98 ? 3.248 4.681 -15.908 1.00 84.62 98 ALA A C 1
ATOM 724 O O . ALA A 1 98 ? 4.250 5.344 -15.648 1.00 84.62 98 ALA A O 1
ATOM 725 N N . SER A 1 99 ? 2.339 4.393 -14.967 1.00 91.44 99 SER A N 1
ATOM 726 C CA . SER A 1 99 ? 2.408 4.954 -13.614 1.00 91.44 99 SER A CA 1
ATOM 727 C C . SER A 1 99 ? 1.844 4.038 -12.521 1.00 91.44 99 SER A C 1
ATOM 729 O O . SER A 1 99 ? 1.029 3.147 -12.776 1.00 91.44 99 SER A O 1
ATOM 731 N N . LYS A 1 100 ? 2.251 4.277 -11.264 1.00 93.19 100 LYS A N 1
ATOM 732 C CA . LYS A 1 100 ? 1.711 3.557 -10.097 1.00 93.19 100 LYS A CA 1
ATOM 733 C C . LYS A 1 100 ? 0.198 3.751 -9.916 1.00 93.19 100 LYS A C 1
ATOM 735 O O . LYS A 1 100 ? -0.469 2.747 -9.662 1.00 93.19 100 LYS A O 1
ATOM 740 N N . PRO A 1 101 ? -0.385 4.959 -10.082 1.00 95.25 101 PRO A N 1
ATOM 741 C CA . PRO A 1 101 ? -1.838 5.123 -10.030 1.00 95.25 101 PRO A CA 1
ATOM 742 C C . PRO A 1 101 ? -2.564 4.224 -11.034 1.00 95.25 101 PRO A C 1
ATOM 744 O O . PRO A 1 101 ? -3.516 3.537 -10.667 1.00 95.25 101 PRO A O 1
ATOM 747 N N . GLU A 1 102 ? -2.085 4.159 -12.280 1.00 94.50 102 GLU A N 1
ATOM 748 C CA . GLU A 1 102 ? -2.656 3.279 -13.305 1.00 94.50 102 GLU A CA 1
ATOM 749 C C . GLU A 1 102 ? -2.532 1.799 -12.924 1.00 94.50 102 GLU A C 1
ATOM 751 O O . GLU A 1 102 ? -3.489 1.043 -13.100 1.00 94.50 102 GLU A O 1
ATOM 756 N N . ALA A 1 103 ? -1.403 1.388 -12.333 1.00 95.44 103 ALA A N 1
ATOM 757 C CA . ALA A 1 103 ? -1.223 0.027 -11.829 1.00 95.44 103 ALA A CA 1
ATOM 758 C C . ALA A 1 103 ? -2.254 -0.315 -10.743 1.00 95.44 103 ALA A C 1
ATOM 760 O O . ALA A 1 103 ? -2.901 -1.361 -10.813 1.00 95.44 103 ALA A O 1
ATOM 761 N N . VAL A 1 104 ? -2.465 0.578 -9.769 1.00 96.50 104 VAL A N 1
ATOM 762 C CA . VAL A 1 104 ? -3.469 0.376 -8.711 1.00 96.50 104 VAL A CA 1
ATOM 763 C C . VAL A 1 104 ? -4.878 0.277 -9.310 1.00 96.50 104 VAL A C 1
ATOM 765 O O . VAL A 1 104 ? -5.635 -0.618 -8.938 1.00 96.50 104 VAL A O 1
ATOM 768 N N . GLN A 1 105 ? -5.229 1.128 -10.278 1.00 95.38 105 GLN A N 1
ATOM 769 C CA . GLN A 1 105 ? -6.540 1.094 -10.946 1.00 95.38 105 GLN A CA 1
ATOM 770 C C . GLN A 1 105 ? -6.764 -0.193 -11.756 1.00 95.38 105 GLN A C 1
ATOM 772 O O . GLN A 1 105 ? -7.841 -0.801 -11.690 1.00 95.38 105 GLN A O 1
ATOM 777 N N . ALA A 1 106 ? -5.745 -0.644 -12.491 1.00 95.38 106 ALA A N 1
ATOM 778 C CA . ALA A 1 106 ? -5.789 -1.901 -13.232 1.00 95.38 106 ALA A CA 1
ATOM 779 C C . ALA A 1 106 ? -6.000 -3.091 -12.283 1.00 95.38 106 ALA A C 1
ATOM 781 O O . ALA A 1 106 ? -6.861 -3.942 -12.525 1.00 95.38 106 ALA A O 1
ATOM 782 N N . LEU A 1 107 ? -5.283 -3.109 -11.157 1.00 96.75 107 LEU A N 1
ATOM 783 C CA . LEU A 1 107 ? -5.418 -4.144 -10.135 1.00 96.75 107 LEU A CA 1
ATOM 784 C C . LEU A 1 107 ? -6.778 -4.117 -9.441 1.00 96.75 107 LEU A C 1
ATOM 786 O O . LEU A 1 107 ? -7.354 -5.183 -9.234 1.00 96.75 107 LEU A O 1
ATOM 790 N N . LEU A 1 108 ? -7.328 -2.945 -9.117 1.00 96.38 108 LEU A N 1
ATOM 791 C CA . LEU A 1 108 ? -8.681 -2.824 -8.559 1.00 96.38 108 LEU A CA 1
ATOM 792 C C . LEU A 1 108 ? -9.726 -3.427 -9.497 1.00 96.38 108 LEU A C 1
ATOM 794 O O . LEU A 1 108 ? -10.546 -4.243 -9.074 1.00 96.38 108 LEU A O 1
ATOM 798 N N . THR A 1 109 ? -9.642 -3.086 -10.784 1.00 95.00 109 THR A N 1
ATOM 799 C CA . THR A 1 109 ? -10.542 -3.613 -11.816 1.00 95.00 109 THR A CA 1
ATOM 800 C C . THR A 1 109 ? -10.426 -5.131 -11.922 1.00 95.00 109 THR A C 1
ATOM 802 O O . THR A 1 109 ? -11.432 -5.842 -11.889 1.00 95.00 109 THR A O 1
ATOM 805 N N . HIS A 1 110 ? -9.199 -5.644 -12.001 1.00 95.50 110 HIS A N 1
ATOM 806 C CA . HIS A 1 110 ? -8.945 -7.070 -12.170 1.00 95.50 110 HIS A CA 1
ATOM 807 C C . HIS A 1 110 ? -9.352 -7.898 -10.939 1.00 95.50 110 HIS A C 1
ATOM 809 O O . HIS A 1 110 ? -9.966 -8.956 -11.075 1.00 95.50 110 HIS A O 1
ATOM 815 N N . SER A 1 111 ? -9.074 -7.394 -9.735 1.00 95.19 111 SER A N 1
ATOM 816 C CA . SER A 1 111 ? -9.413 -8.046 -8.461 1.00 95.19 111 SER A CA 1
ATOM 817 C C . SER A 1 111 ? -10.864 -7.827 -8.017 1.00 95.19 111 SER A C 1
ATOM 819 O O . SER A 1 111 ? -11.302 -8.417 -7.030 1.00 95.19 111 SER A O 1
ATOM 821 N N . ARG A 1 112 ? -11.632 -7.008 -8.755 1.00 95.75 112 ARG A N 1
ATOM 822 C CA . ARG A 1 112 ? -13.002 -6.580 -8.413 1.00 95.75 112 ARG A CA 1
ATOM 823 C C . ARG A 1 112 ? -13.085 -5.893 -7.046 1.00 95.75 112 ARG A C 1
ATOM 825 O O . ARG A 1 112 ? -14.120 -5.933 -6.376 1.00 95.75 112 ARG A O 1
ATOM 832 N N . CYS A 1 113 ? -11.995 -5.254 -6.641 1.00 96.38 113 CYS A N 1
ATOM 833 C CA . CYS A 1 113 ? -11.941 -4.438 -5.445 1.00 96.38 113 CYS A CA 1
ATOM 834 C C . CYS A 1 113 ? -12.502 -3.045 -5.730 1.00 96.38 113 CYS A C 1
ATOM 836 O O . CYS A 1 113 ? -12.310 -2.477 -6.801 1.00 96.38 113 CYS A O 1
ATOM 838 N N . ARG A 1 114 ? -13.225 -2.492 -4.755 1.00 93.56 114 ARG A N 1
ATOM 839 C CA . ARG A 1 114 ? -13.833 -1.155 -4.860 1.00 93.56 114 ARG A CA 1
ATOM 840 C C . ARG A 1 114 ? -13.011 -0.079 -4.170 1.00 93.56 114 ARG A C 1
ATOM 842 O O . ARG A 1 114 ? -13.245 1.095 -4.409 1.00 93.56 114 ARG A O 1
ATOM 849 N N . THR A 1 115 ? -12.124 -0.475 -3.265 1.00 95.88 115 THR A N 1
ATOM 850 C CA . THR A 1 115 ? -11.270 0.432 -2.502 1.00 95.88 115 THR A CA 1
ATOM 851 C C . THR A 1 115 ? -9.859 -0.130 -2.407 1.00 95.88 115 THR A C 1
ATOM 853 O O . THR A 1 115 ? -9.662 -1.337 -2.579 1.00 95.88 115 THR A O 1
ATOM 856 N N . ALA A 1 116 ? -8.890 0.743 -2.142 1.00 97.62 116 ALA A N 1
ATOM 857 C CA . ALA A 1 116 ? -7.511 0.368 -1.898 1.00 97.62 116 ALA A CA 1
ATOM 858 C C . ALA A 1 116 ? -7.027 0.876 -0.537 1.00 97.62 116 ALA A C 1
ATOM 860 O O . ALA A 1 116 ? -7.383 1.969 -0.086 1.00 97.62 116 ALA A O 1
ATOM 861 N N . VAL A 1 117 ? -6.163 0.078 0.077 1.00 98.19 117 VAL A N 1
ATOM 862 C CA . VAL A 1 117 ? -5.177 0.545 1.047 1.00 98.19 117 VAL A CA 1
ATOM 863 C C . VAL A 1 117 ? -3.863 0.634 0.291 1.00 98.19 117 VAL A C 1
ATOM 865 O O . VAL A 1 117 ? -3.400 -0.382 -0.225 1.00 98.19 117 VAL A O 1
ATOM 868 N N . PHE A 1 118 ? -3.299 1.832 0.190 1.00 98.38 118 PHE A N 1
ATOM 869 C CA . PHE A 1 118 ? -2.017 2.055 -0.468 1.00 98.38 118 PHE A CA 1
ATOM 870 C C . PHE A 1 118 ? -0.998 2.571 0.544 1.00 98.38 118 PHE A C 1
ATOM 872 O O . PHE A 1 118 ? -1.270 3.544 1.253 1.00 98.38 118 PHE A O 1
ATOM 879 N N . VAL A 1 119 ? 0.150 1.903 0.616 1.00 98.06 119 VAL A N 1
ATOM 880 C CA . VAL A 1 119 ? 1.237 2.218 1.546 1.00 98.06 119 VAL A CA 1
ATOM 881 C C . VAL A 1 119 ? 2.520 2.446 0.761 1.00 98.06 119 VAL A C 1
ATOM 883 O O . VAL A 1 119 ? 2.863 1.609 -0.070 1.00 98.06 119 VAL A O 1
ATOM 886 N N . GLY A 1 120 ? 3.221 3.544 1.025 1.00 95.50 120 GLY A N 1
ATOM 887 C CA . GLY A 1 120 ? 4.465 3.887 0.337 1.00 95.50 120 GLY A CA 1
ATOM 888 C C . GLY A 1 120 ? 5.265 4.959 1.073 1.00 95.50 120 GLY A C 1
ATOM 889 O O . GLY A 1 120 ? 4.800 5.491 2.076 1.00 95.50 120 GLY A O 1
ATOM 890 N N . ALA A 1 121 ? 6.464 5.258 0.594 1.00 92.00 121 ALA A N 1
ATOM 891 C CA . ALA A 1 121 ? 7.384 6.236 1.190 1.00 92.00 121 ALA A CA 1
ATOM 892 C C . ALA A 1 121 ? 8.104 7.098 0.141 1.00 92.00 121 ALA A C 1
ATOM 894 O O . ALA A 1 121 ? 8.667 8.140 0.470 1.00 92.00 121 ALA A O 1
ATOM 895 N N . GLY A 1 122 ? 8.086 6.690 -1.131 1.00 87.88 122 GLY A N 1
ATOM 896 C CA . GLY A 1 122 ? 8.850 7.335 -2.187 1.00 87.88 122 GLY A CA 1
ATOM 897 C C . GLY A 1 122 ? 8.076 8.439 -2.902 1.00 87.88 122 GLY A C 1
ATOM 898 O O . GLY A 1 122 ? 6.851 8.449 -2.962 1.00 87.88 122 GLY A O 1
ATOM 899 N N . ALA A 1 123 ? 8.794 9.332 -3.586 1.00 85.75 123 ALA A N 1
ATOM 900 C CA . ALA A 1 123 ? 8.182 10.410 -4.372 1.00 85.75 123 ALA A CA 1
ATOM 901 C C . ALA A 1 123 ? 7.197 9.919 -5.460 1.00 85.75 123 ALA A C 1
ATOM 903 O O . ALA A 1 123 ? 6.285 10.644 -5.851 1.00 85.75 123 ALA A O 1
ATOM 904 N N . GLY A 1 124 ? 7.356 8.685 -5.956 1.00 86.25 124 GLY A N 1
ATOM 905 C CA . GLY A 1 124 ? 6.410 8.081 -6.902 1.00 86.25 124 GLY A CA 1
ATOM 906 C C . GLY A 1 124 ? 5.038 7.775 -6.289 1.00 86.25 124 GLY A C 1
ATOM 907 O O . GLY A 1 124 ? 4.038 7.740 -7.009 1.00 86.25 124 GLY A O 1
ATOM 908 N N . ASP A 1 125 ? 4.980 7.596 -4.971 1.00 94.62 125 ASP A N 1
ATOM 909 C CA . ASP A 1 125 ? 3.769 7.278 -4.213 1.00 94.62 125 ASP A CA 1
ATOM 910 C C . ASP A 1 125 ? 2.870 8.497 -4.030 1.00 94.62 125 ASP A C 1
ATOM 912 O O . ASP A 1 125 ? 1.649 8.360 -3.991 1.00 94.62 125 ASP A O 1
ATOM 916 N N . GLU A 1 126 ? 3.452 9.698 -4.038 1.00 95.62 126 GLU A N 1
ATOM 917 C CA . GLU A 1 126 ? 2.720 10.963 -3.941 1.00 95.62 126 GLU A CA 1
ATOM 918 C C . GLU A 1 126 ? 1.668 11.106 -5.041 1.00 95.62 126 GLU A C 1
ATOM 920 O O . GLU A 1 126 ? 0.545 11.527 -4.777 1.00 95.62 126 GLU A O 1
ATOM 925 N N . THR A 1 127 ? 1.968 10.634 -6.253 1.00 96.06 127 THR A N 1
ATOM 926 C CA . THR A 1 127 ? 0.990 10.623 -7.354 1.00 96.06 127 THR A CA 1
ATOM 927 C C . THR A 1 127 ? -0.191 9.682 -7.086 1.00 96.06 127 THR A C 1
ATOM 929 O O . THR A 1 127 ? -1.318 9.945 -7.516 1.00 96.06 127 THR A O 1
ATOM 932 N N . VAL A 1 128 ? 0.032 8.586 -6.350 1.00 97.12 128 VAL A N 1
ATOM 933 C CA . VAL A 1 128 ? -1.038 7.682 -5.905 1.00 97.12 128 VAL A CA 1
ATOM 934 C C . VAL A 1 128 ? -1.842 8.348 -4.801 1.00 97.12 128 VAL A C 1
ATOM 936 O O . VAL A 1 128 ? -3.068 8.311 -4.841 1.00 97.12 128 VAL A O 1
ATOM 939 N N . PHE A 1 129 ? -1.173 8.984 -3.841 1.00 97.75 129 PHE A N 1
ATOM 940 C CA . PHE A 1 129 ? -1.834 9.664 -2.736 1.00 97.75 129 PHE A CA 1
ATOM 941 C C . PHE A 1 129 ? -2.704 10.837 -3.204 1.00 97.75 129 PHE A C 1
ATOM 943 O O . PHE A 1 129 ? -3.850 10.951 -2.772 1.00 97.75 129 PHE A O 1
ATOM 950 N N . GLU A 1 130 ? -2.196 11.660 -4.121 1.00 96.94 130 GLU A N 1
ATOM 951 C CA . GLU A 1 130 ? -2.893 12.818 -4.689 1.00 96.94 130 GLU A CA 1
ATOM 952 C C . GLU A 1 130 ? -4.130 12.405 -5.502 1.00 96.94 130 GLU A C 1
ATOM 954 O O . GLU A 1 130 ? -5.193 13.015 -5.384 1.00 96.94 130 GLU A O 1
ATOM 959 N N . SER A 1 131 ? -4.021 11.335 -6.295 1.00 96.06 131 SER A N 1
ATOM 960 C CA . SER A 1 131 ? -5.131 10.830 -7.117 1.00 96.06 131 SER A CA 1
ATOM 961 C C . SER A 1 131 ? -6.113 9.928 -6.356 1.00 96.06 131 SER A C 1
ATOM 963 O O . SER A 1 131 ? -7.170 9.575 -6.892 1.00 96.06 131 SER A O 1
ATOM 965 N N . ALA A 1 132 ? -5.801 9.549 -5.110 1.00 97.06 132 ALA A N 1
ATOM 966 C CA . ALA A 1 132 ? -6.596 8.600 -4.342 1.00 97.06 132 ALA A CA 1
ATOM 967 C C . ALA A 1 132 ? -7.971 9.177 -3.950 1.00 97.06 132 ALA A C 1
ATOM 969 O O . ALA A 1 132 ? -8.056 10.161 -3.204 1.00 97.06 132 ALA A O 1
ATOM 970 N N . PRO A 1 133 ? -9.085 8.524 -4.335 1.00 95.62 133 PRO A N 1
ATOM 971 C CA . PRO A 1 133 ? -10.416 8.975 -3.954 1.00 95.62 133 PRO A CA 1
ATOM 972 C C . PRO A 1 133 ? -10.649 8.849 -2.434 1.00 95.62 133 PRO A C 1
ATOM 974 O O . PRO A 1 133 ? -10.021 8.015 -1.773 1.00 95.62 133 PRO A O 1
ATOM 977 N N . PRO A 1 134 ? -11.605 9.601 -1.846 1.00 92.81 134 PRO A N 1
ATOM 978 C CA . PRO A 1 134 ? -11.804 9.681 -0.390 1.00 92.81 134 PRO A CA 1
ATOM 979 C C . PRO A 1 134 ? -12.054 8.352 0.336 1.00 92.81 134 PRO A C 1
ATOM 981 O O . PRO A 1 134 ? -11.857 8.262 1.542 1.00 92.81 134 PRO A O 1
ATOM 984 N N . HIS A 1 135 ? -12.497 7.316 -0.373 1.00 92.31 135 HIS A N 1
ATOM 985 C CA . HIS A 1 135 ? -12.785 6.009 0.218 1.00 92.31 135 HIS A CA 1
ATOM 986 C C . HIS A 1 135 ? -11.558 5.086 0.310 1.00 92.31 135 HIS A C 1
ATOM 988 O O . HIS A 1 135 ? -11.664 4.028 0.928 1.00 92.31 135 HIS A O 1
ATOM 994 N N . TRP A 1 136 ? -10.421 5.460 -0.288 1.00 96.44 136 TRP A N 1
ATOM 995 C CA . TRP A 1 136 ? -9.145 4.762 -0.100 1.00 96.44 136 TRP A CA 1
ATOM 996 C C . TRP A 1 136 ? -8.497 5.151 1.220 1.00 96.44 136 TRP A C 1
ATOM 998 O O . TRP A 1 136 ? -8.735 6.243 1.738 1.00 96.44 136 TRP A O 1
ATOM 1008 N N . LEU A 1 137 ? -7.631 4.281 1.724 1.00 97.44 137 LEU A N 1
ATOM 1009 C CA . LEU A 1 137 ? -6.761 4.566 2.855 1.00 97.44 137 LEU A CA 1
ATOM 1010 C C . LEU A 1 137 ? -5.321 4.682 2.342 1.00 97.44 137 LEU A C 1
ATOM 1012 O O . LEU A 1 137 ? -4.761 3.708 1.849 1.00 97.44 137 LEU A O 1
ATOM 1016 N N . THR A 1 138 ? -4.740 5.877 2.423 1.00 97.94 138 THR A N 1
ATOM 1017 C CA . THR A 1 138 ? -3.370 6.161 1.971 1.00 97.94 138 THR A CA 1
ATOM 1018 C C . THR A 1 138 ? -2.455 6.374 3.167 1.00 97.94 138 THR A C 1
ATOM 1020 O O . THR A 1 138 ? -2.781 7.167 4.055 1.00 97.94 138 THR A O 1
ATOM 1023 N N . VAL A 1 139 ? -1.339 5.648 3.198 1.00 97.75 139 VAL A N 1
ATOM 1024 C CA . VAL A 1 139 ? -0.379 5.656 4.306 1.00 97.75 139 VAL A CA 1
ATOM 1025 C C . VAL A 1 139 ? 1.016 5.953 3.779 1.00 97.75 139 VAL A C 1
ATOM 1027 O O . VAL A 1 139 ? 1.534 5.200 2.957 1.00 97.75 139 VAL A O 1
ATOM 1030 N N . HIS A 1 140 ? 1.630 7.009 4.293 1.00 97.06 140 HIS A N 1
ATOM 1031 C CA . HIS A 1 140 ? 3.055 7.256 4.124 1.00 97.06 140 HIS A CA 1
ATOM 1032 C C . HIS A 1 140 ? 3.852 6.529 5.226 1.00 97.06 140 HIS A C 1
ATOM 1034 O O . HIS A 1 140 ? 3.435 6.517 6.389 1.00 97.06 140 HIS A O 1
ATOM 1040 N N . VAL A 1 141 ? 4.981 5.909 4.886 1.00 95.06 141 VAL A N 1
ATOM 1041 C CA . VAL A 1 141 ? 5.909 5.308 5.860 1.00 95.06 141 VAL A CA 1
ATOM 1042 C C . VAL A 1 141 ? 7.060 6.276 6.095 1.00 95.06 141 VAL A C 1
ATOM 1044 O O . VAL A 1 141 ? 7.908 6.460 5.234 1.00 95.06 141 VAL A O 1
ATOM 1047 N N . GLY A 1 142 ? 7.078 6.882 7.275 1.00 92.06 142 GLY A N 1
ATOM 1048 C CA . GLY A 1 142 ? 8.009 7.940 7.641 1.00 92.06 142 GLY A CA 1
ATOM 1049 C C . GLY A 1 142 ? 7.293 9.074 8.370 1.00 92.06 142 GLY A C 1
ATOM 1050 O O . GLY A 1 142 ? 6.123 9.370 8.129 1.00 92.06 142 GLY A O 1
ATOM 1051 N N . ALA A 1 143 ? 7.992 9.734 9.290 1.00 88.00 143 ALA A N 1
ATOM 1052 C CA . ALA A 1 143 ? 7.492 10.929 9.956 1.00 88.00 143 ALA A CA 1
ATOM 1053 C C . ALA A 1 143 ? 8.400 12.124 9.659 1.00 88.00 143 ALA A C 1
ATOM 1055 O O . ALA A 1 143 ? 9.620 12.029 9.741 1.00 88.00 143 ALA A O 1
ATOM 1056 N N . GLY A 1 144 ? 7.791 13.282 9.412 1.00 82.06 144 GLY A N 1
ATOM 1057 C CA . GLY A 1 144 ? 8.477 14.572 9.312 1.00 82.06 144 GLY A CA 1
ATOM 1058 C C . GLY A 1 144 ? 8.548 15.112 7.889 1.00 82.06 144 GLY A C 1
ATOM 1059 O O . GLY A 1 144 ? 8.693 16.322 7.720 1.00 82.06 144 GLY A O 1
ATOM 1060 N N . GLU A 1 145 ? 8.366 14.254 6.888 1.00 83.31 145 GLU A N 1
ATOM 1061 C CA . GLU A 1 145 ? 8.289 14.661 5.488 1.00 83.31 145 GLU A CA 1
ATOM 1062 C C . GLU A 1 145 ? 6.850 15.039 5.095 1.00 83.31 145 GLU A C 1
ATOM 1064 O O . GLU A 1 145 ? 5.896 14.392 5.539 1.00 83.31 145 GLU A O 1
ATOM 1069 N N . PRO A 1 146 ? 6.652 16.114 4.310 1.00 90.94 146 PRO A N 1
ATOM 1070 C CA . PRO A 1 146 ? 5.356 16.422 3.716 1.00 90.94 146 PRO A CA 1
ATOM 1071 C C . PRO A 1 146 ? 4.915 15.320 2.752 1.00 90.94 146 PRO A C 1
ATOM 1073 O O . PRO A 1 146 ? 5.710 14.875 1.931 1.00 90.94 146 PRO A O 1
ATOM 1076 N N . SER A 1 147 ? 3.639 14.942 2.803 1.00 95.50 147 SER A N 1
ATOM 1077 C CA . SER A 1 147 ? 3.061 13.965 1.877 1.00 95.50 147 SER A CA 1
ATOM 1078 C C . SER A 1 147 ? 1.577 14.248 1.642 1.00 95.50 147 SER A C 1
ATOM 1080 O O . SER A 1 147 ? 0.880 14.788 2.505 1.00 95.50 147 SER A O 1
ATOM 1082 N N . CYS A 1 148 ? 1.089 13.878 0.462 1.00 95.88 148 CYS A N 1
ATOM 1083 C CA . CYS A 1 148 ? -0.319 13.863 0.086 1.00 95.88 148 CYS A CA 1
ATOM 1084 C C . CYS A 1 148 ? -1.083 12.672 0.685 1.00 95.88 148 CYS A C 1
ATOM 1086 O O . CYS A 1 148 ? -2.307 12.587 0.526 1.00 95.88 148 CYS A O 1
ATOM 1088 N N . ALA A 1 149 ? -0.405 11.734 1.360 1.00 97.06 149 ALA A N 1
ATOM 1089 C CA . ALA A 1 149 ? -1.081 10.687 2.114 1.00 97.06 149 ALA A CA 1
ATOM 1090 C C . ALA A 1 149 ? -1.985 11.298 3.198 1.00 97.06 149 ALA A C 1
ATOM 1092 O O . ALA A 1 149 ? -1.810 12.432 3.635 1.00 97.06 149 ALA A O 1
ATOM 1093 N N . ARG A 1 150 ? -3.000 10.554 3.643 1.00 96.75 150 ARG A N 1
ATOM 1094 C CA . ARG A 1 150 ? -3.867 11.019 4.744 1.00 96.75 150 ARG A CA 1
ATOM 1095 C C . ARG A 1 150 ? -3.336 10.590 6.097 1.00 96.75 150 ARG A C 1
ATOM 1097 O O . ARG A 1 150 ? -3.554 11.280 7.092 1.00 96.75 150 ARG A O 1
ATOM 1104 N N . TRP A 1 151 ? -2.653 9.452 6.116 1.00 97.62 151 TRP A N 1
ATOM 1105 C CA . TRP A 1 151 ? -2.115 8.853 7.318 1.00 97.62 151 TRP A CA 1
ATOM 1106 C C . TRP A 1 151 ? -0.621 8.622 7.182 1.00 97.62 151 TRP A C 1
ATOM 1108 O O . TRP A 1 151 ? -0.123 8.427 6.076 1.00 97.62 151 TRP A O 1
ATOM 1118 N N . PHE A 1 152 ? 0.067 8.559 8.314 1.00 97.19 152 PHE A N 1
ATOM 1119 C CA . PHE A 1 152 ? 1.441 8.078 8.359 1.00 97.19 152 PHE A CA 1
ATOM 1120 C C . PHE A 1 152 ? 1.636 7.015 9.441 1.00 97.19 152 PHE A C 1
ATOM 1122 O O . PHE A 1 152 ? 0.929 6.990 10.457 1.00 97.19 152 PHE A O 1
ATOM 1129 N N . VAL A 1 153 ? 2.623 6.157 9.209 1.00 96.25 153 VAL A N 1
ATOM 1130 C CA . VAL A 1 153 ? 3.298 5.345 10.228 1.00 96.25 153 VAL A CA 1
ATOM 1131 C C . VAL A 1 153 ? 4.745 5.821 10.339 1.00 96.25 153 VAL A C 1
ATOM 1133 O O . VAL A 1 153 ? 5.286 6.359 9.380 1.00 96.25 153 VAL A O 1
ATOM 1136 N N . ASN A 1 154 ? 5.370 5.678 11.504 1.00 94.38 154 ASN A N 1
ATOM 1137 C CA . ASN A 1 154 ? 6.681 6.272 11.770 1.00 94.38 154 ASN A CA 1
ATOM 1138 C C . ASN A 1 154 ? 7.816 5.584 11.002 1.00 94.38 154 ASN A C 1
ATOM 1140 O O . ASN A 1 154 ? 8.738 6.263 10.557 1.00 94.38 154 ASN A O 1
ATOM 1144 N N . ASP A 1 155 ? 7.760 4.258 10.873 1.00 92.44 155 ASP A N 1
ATOM 1145 C CA . ASP A 1 155 ? 8.861 3.446 10.360 1.00 92.44 155 ASP A CA 1
ATOM 1146 C C . ASP A 1 155 ? 8.402 2.042 9.913 1.00 92.44 155 ASP A C 1
ATOM 1148 O O . ASP A 1 155 ? 7.214 1.697 9.909 1.00 92.44 155 ASP A O 1
ATOM 1152 N N . GLU A 1 156 ? 9.375 1.209 9.547 1.00 91.19 156 GLU A N 1
ATOM 1153 C CA . GLU A 1 156 ? 9.182 -0.172 9.104 1.00 91.19 156 GLU A CA 1
ATOM 1154 C C . GLU A 1 156 ? 8.594 -1.094 10.192 1.00 91.19 156 GLU A C 1
ATOM 1156 O O . GLU A 1 156 ? 7.871 -2.045 9.878 1.00 91.19 156 GLU A O 1
ATOM 1161 N N . GLN A 1 157 ? 8.852 -0.827 11.480 1.00 92.94 157 GLN A N 1
ATOM 1162 C CA . GLN A 1 157 ? 8.274 -1.611 12.582 1.00 92.94 157 GLN A CA 1
ATOM 1163 C C . GLN A 1 157 ? 6.776 -1.331 12.713 1.00 92.94 157 GLN A C 1
ATOM 1165 O O . GLN A 1 157 ? 5.965 -2.224 13.001 1.00 92.94 157 GLN A O 1
ATOM 1170 N N . GLU A 1 158 ? 6.378 -0.089 12.470 1.00 96.00 158 GLU A N 1
ATOM 1171 C CA . GLU A 1 158 ? 4.972 0.279 12.420 1.00 96.00 158 GLU A CA 1
ATOM 1172 C C . GLU A 1 158 ? 4.276 -0.185 11.142 1.00 96.00 158 GLU A C 1
ATOM 1174 O O . GLU A 1 158 ? 3.105 -0.563 11.212 1.00 96.00 158 GLU A O 1
ATOM 1179 N N . LEU A 1 159 ? 4.980 -0.280 10.011 1.00 96.06 159 LEU A N 1
ATOM 1180 C CA . LEU A 1 159 ? 4.475 -0.977 8.823 1.00 96.06 159 LEU A CA 1
ATOM 1181 C C . LEU A 1 159 ? 4.151 -2.451 9.132 1.00 96.06 159 LEU A C 1
ATOM 1183 O O . LEU A 1 159 ? 3.071 -2.939 8.787 1.00 96.06 159 LEU A O 1
ATOM 1187 N N . ALA A 1 160 ? 5.035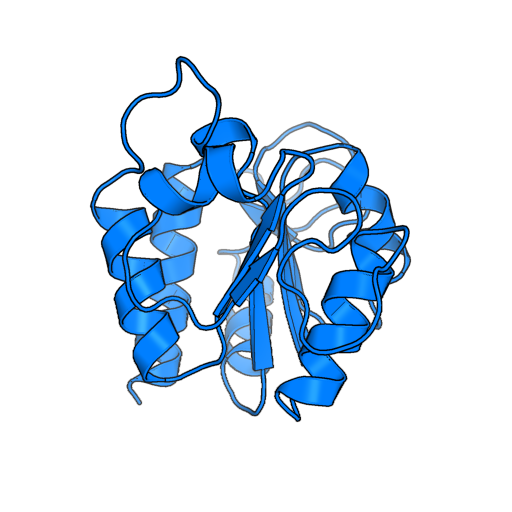 -3.159 9.840 1.00 95.94 160 ALA A N 1
ATOM 1188 C CA . ALA A 1 160 ? 4.755 -4.525 10.290 1.00 95.94 160 ALA A CA 1
ATOM 1189 C C . ALA A 1 160 ? 3.548 -4.572 11.249 1.00 95.94 160 ALA A C 1
ATOM 1191 O O . ALA A 1 160 ? 2.687 -5.455 11.159 1.00 95.94 160 ALA A O 1
ATOM 1192 N N . SER A 1 161 ? 3.431 -3.582 12.139 1.00 97.00 161 SER A N 1
ATOM 1193 C CA . SER A 1 161 ? 2.268 -3.439 13.023 1.00 97.00 161 SER A CA 1
ATOM 1194 C C . SER A 1 161 ? 0.973 -3.172 12.255 1.00 97.00 161 SER A C 1
ATOM 1196 O O . SER A 1 161 ? -0.069 -3.699 12.645 1.00 97.00 161 SER A O 1
ATOM 1198 N N . LEU A 1 162 ? 1.035 -2.421 11.153 1.00 97.19 162 LEU A N 1
ATOM 1199 C CA . LEU A 1 162 ? -0.094 -2.132 10.272 1.00 97.19 162 LEU A CA 1
ATOM 1200 C C . LEU A 1 162 ? -0.575 -3.410 9.587 1.00 97.19 162 LEU A C 1
ATOM 1202 O O . LEU A 1 162 ? -1.762 -3.725 9.653 1.00 97.19 162 LEU A O 1
ATOM 1206 N N . LEU A 1 163 ? 0.335 -4.193 9.004 1.00 96.50 163 LEU A N 1
ATOM 1207 C CA . LEU A 1 163 ? -0.002 -5.485 8.398 1.00 96.50 163 LEU A CA 1
ATOM 1208 C C . LEU A 1 163 ? -0.709 -6.406 9.398 1.00 96.50 163 LEU A C 1
ATOM 1210 O O . LEU A 1 163 ? -1.792 -6.916 9.114 1.00 96.50 163 LEU A O 1
ATOM 1214 N N . ARG A 1 164 ? -0.153 -6.552 10.606 1.00 95.94 164 ARG A N 1
ATOM 1215 C CA . ARG A 1 164 ? -0.772 -7.329 11.691 1.00 95.94 164 ARG A CA 1
ATOM 1216 C C . ARG A 1 164 ? -2.159 -6.798 12.065 1.00 95.94 164 ARG A C 1
ATOM 1218 O O . ARG A 1 164 ? -3.084 -7.581 12.272 1.00 95.94 164 ARG A O 1
ATOM 1225 N N . ALA A 1 165 ? -2.314 -5.479 12.145 1.00 95.62 165 ALA A N 1
ATOM 1226 C CA . ALA A 1 165 ? -3.579 -4.830 12.470 1.00 95.62 165 ALA A CA 1
ATOM 1227 C C . ALA A 1 165 ? -4.652 -5.063 11.390 1.00 95.62 165 ALA A C 1
ATOM 1229 O O . ALA A 1 165 ? -5.822 -5.252 11.730 1.00 95.62 165 ALA A O 1
ATOM 1230 N N . ILE A 1 166 ? -4.271 -5.080 10.110 1.00 95.31 166 ILE A N 1
ATOM 1231 C CA . ILE A 1 166 ? -5.165 -5.405 8.990 1.00 95.31 166 ILE A CA 1
ATOM 1232 C C . ILE A 1 166 ? -5.558 -6.884 9.037 1.00 95.31 166 ILE A C 1
ATOM 1234 O O . ILE A 1 166 ? -6.743 -7.201 8.956 1.00 95.31 166 ILE A O 1
ATOM 1238 N N . VAL A 1 167 ? -4.587 -7.788 9.204 1.00 94.88 167 VAL A N 1
ATOM 1239 C CA . VAL A 1 167 ? -4.835 -9.237 9.282 1.00 94.88 167 VAL A CA 1
ATOM 1240 C C . VAL A 1 167 ? -5.818 -9.561 10.406 1.00 94.88 167 VAL A C 1
ATOM 1242 O O . VAL A 1 167 ? -6.789 -10.278 10.175 1.00 94.88 167 VAL A O 1
ATOM 1245 N N . ALA A 1 168 ? -5.630 -8.974 11.592 1.00 93.56 168 ALA A N 1
ATOM 1246 C CA . ALA A 1 168 ? -6.535 -9.168 12.723 1.00 93.56 168 ALA A CA 1
ATOM 1247 C C . ALA A 1 168 ? -7.985 -8.768 12.396 1.00 93.56 168 ALA A C 1
ATOM 1249 O O . ALA A 1 168 ? -8.914 -9.461 12.790 1.00 93.56 168 ALA A O 1
ATOM 1250 N N . ARG A 1 169 ? -8.191 -7.691 11.630 1.00 92.06 169 ARG A N 1
ATOM 1251 C CA . ARG A 1 169 ? -9.530 -7.217 11.236 1.00 92.06 169 ARG A CA 1
ATOM 1252 C C . ARG A 1 169 ? -10.198 -8.070 10.162 1.00 92.06 169 ARG A C 1
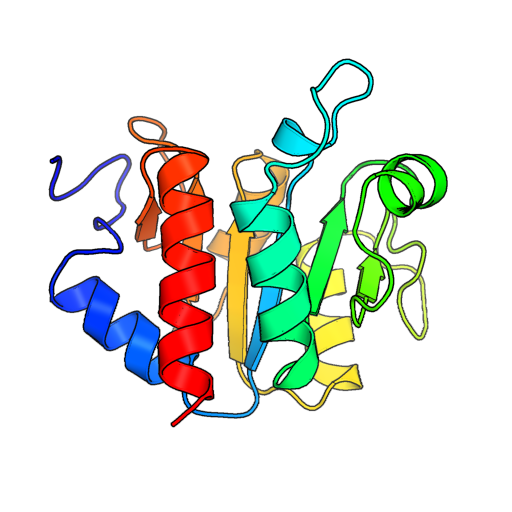ATOM 1254 O O . ARG A 1 169 ? -11.416 -8.059 10.074 1.00 92.06 169 ARG A O 1
ATOM 1261 N N . ARG A 1 170 ? -9.417 -8.769 9.334 1.00 87.75 170 ARG A N 1
ATOM 1262 C CA . ARG A 1 170 ? -9.930 -9.627 8.251 1.00 87.75 170 ARG A CA 1
ATOM 1263 C C . ARG A 1 170 ? -10.128 -11.085 8.656 1.00 87.75 170 ARG A C 1
ATOM 1265 O O . ARG A 1 170 ? -10.792 -11.822 7.936 1.00 87.75 170 ARG A O 1
ATOM 1272 N N . GLY A 1 171 ? -9.519 -11.507 9.763 1.00 74.38 171 GLY A N 1
ATOM 1273 C CA . GLY A 1 171 ? -9.696 -12.841 10.343 1.00 74.38 171 GLY A CA 1
ATOM 1274 C C . GLY A 1 171 ? -10.960 -13.002 11.199 1.00 74.38 171 GLY A C 1
ATOM 1275 O O . GLY A 1 171 ? -11.180 -14.093 11.725 1.00 74.38 171 GLY A O 1
ATOM 1276 N N . HIS A 1 172 ? -11.755 -11.941 11.352 1.00 54.03 172 HIS A N 1
ATOM 1277 C CA . HIS A 1 172 ? -13.053 -11.916 12.031 1.00 54.03 172 HIS A CA 1
ATOM 1278 C C . HIS A 1 172 ? -14.185 -11.777 11.012 1.00 54.03 172 HIS A C 1
ATOM 1280 O O . HIS A 1 172 ? -15.256 -12.372 11.269 1.00 54.03 172 HIS A O 1
#